Protein AF-A0A3D5B6B6-F1 (afdb_monomer)

Secondary structure (DSSP, 8-state):
----GGGHHHHHHHS-TT--------S--PPSS--HHHHHHHHHHTT--HHHHHHHHHHHHHHHH--

pLDDT: mean 81.13, std 15.83, range [44.72, 98.0]

Structure (mmCIF, N/CA/C/O backbone):
data_AF-A0A3D5B6B6-F1
#
_entry.id   AF-A0A3D5B6B6-F1
#
loop_
_atom_site.group_PDB
_atom_site.id
_atom_site.type_symbol
_atom_site.label_atom_id
_atom_site.label_alt_id
_atom_site.label_comp_id
_atom_site.label_asym_id
_atom_site.label_entity_id
_atom_site.label_seq_id
_atom_site.pdbx_PDB_ins_code
_atom_site.Cartn_x
_atom_site.Cartn_y
_atom_site.Cartn_z
_atom_site.occupancy
_atom_site.B_iso_or_equiv
_atom_site.auth_seq_id
_atom_site.auth_comp_id
_atom_site.auth_asym_id
_atom_site.auth_atom_id
_atom_site.pdbx_PDB_model_num
ATOM 1 N N . MET A 1 1 ? 36.716 32.433 -21.778 1.00 44.72 1 MET A N 1
ATOM 2 C CA . MET A 1 1 ? 36.181 31.725 -20.596 1.00 44.72 1 MET A CA 1
ATOM 3 C C . MET A 1 1 ? 37.256 30.761 -20.133 1.00 44.72 1 MET A C 1
ATOM 5 O O . MET A 1 1 ? 37.573 29.834 -20.866 1.00 44.72 1 MET A O 1
ATOM 9 N N . SER A 1 2 ? 37.912 31.080 -19.016 1.00 47.59 2 SER A N 1
ATOM 10 C CA . SER A 1 2 ? 39.028 30.299 -18.474 1.00 47.59 2 SER A CA 1
ATOM 11 C C . SER A 1 2 ? 38.475 28.990 -17.914 1.00 47.59 2 SER A C 1
ATOM 13 O O . SER A 1 2 ? 37.714 29.025 -16.951 1.00 47.59 2 SER A O 1
ATOM 15 N N . LYS A 1 3 ? 38.784 27.855 -18.547 1.00 58.06 3 LYS A N 1
ATOM 16 C CA . LYS A 1 3 ? 38.505 26.538 -17.965 1.00 58.06 3 LYS A CA 1
ATOM 17 C C . LYS A 1 3 ? 39.521 26.331 -16.842 1.00 58.06 3 LYS A C 1
ATOM 19 O O . LYS A 1 3 ? 40.719 26.305 -17.110 1.00 58.06 3 LYS A O 1
ATOM 24 N N . ASN A 1 4 ? 39.051 26.295 -15.596 1.00 63.12 4 ASN A N 1
ATOM 25 C CA . ASN A 1 4 ? 39.894 25.958 -14.454 1.00 63.12 4 ASN A CA 1
ATOM 26 C C . ASN A 1 4 ? 40.224 24.459 -14.532 1.00 63.12 4 ASN A C 1
ATOM 28 O O . ASN A 1 4 ? 39.293 23.657 -14.566 1.00 63.12 4 ASN A O 1
ATOM 32 N N . PRO A 1 5 ? 41.506 24.062 -14.540 1.00 60.97 5 PRO A N 1
ATOM 33 C CA . PRO A 1 5 ? 41.896 22.658 -14.695 1.00 60.97 5 PRO A CA 1
ATOM 34 C C . PRO A 1 5 ? 41.455 21.776 -13.513 1.00 60.97 5 PRO A C 1
ATOM 36 O O . PRO A 1 5 ? 41.306 20.570 -13.660 1.00 60.97 5 PRO A O 1
ATOM 39 N N . GLU A 1 6 ? 41.180 22.382 -12.357 1.00 60.62 6 GLU A N 1
ATOM 40 C CA . GLU A 1 6 ? 40.725 21.699 -11.137 1.00 60.62 6 GLU A CA 1
ATOM 41 C C . GLU A 1 6 ? 39.320 21.075 -11.265 1.00 60.62 6 GLU A C 1
ATOM 43 O O . GLU A 1 6 ? 39.011 20.097 -10.590 1.00 60.62 6 GLU A O 1
ATOM 48 N N . THR A 1 7 ? 38.445 21.616 -12.125 1.00 60.88 7 THR A N 1
ATOM 49 C CA . THR A 1 7 ? 37.057 21.126 -12.261 1.00 60.88 7 THR A CA 1
ATOM 50 C C . THR A 1 7 ? 36.906 19.948 -13.219 1.00 60.88 7 THR A C 1
ATOM 52 O O . THR A 1 7 ? 35.876 19.280 -13.186 1.00 60.88 7 THR A O 1
ATOM 55 N N . ASP A 1 8 ? 37.908 19.672 -14.056 1.00 59.91 8 ASP A N 1
ATOM 56 C CA . ASP A 1 8 ? 37.844 18.573 -15.028 1.00 59.91 8 ASP A CA 1
ATOM 57 C C . ASP A 1 8 ? 38.006 17.201 -14.349 1.00 59.91 8 ASP A C 1
ATOM 59 O O . ASP A 1 8 ? 37.332 16.247 -14.728 1.00 59.91 8 ASP A O 1
ATOM 63 N N . PHE A 1 9 ? 38.796 17.115 -13.274 1.00 62.12 9 PHE A N 1
ATOM 64 C CA . PHE A 1 9 ? 38.996 15.877 -12.508 1.00 62.12 9 PHE A CA 1
ATOM 65 C C . PHE A 1 9 ? 37.719 15.394 -11.792 1.00 62.12 9 PHE A C 1
ATOM 67 O O . PHE A 1 9 ? 37.480 14.196 -11.683 1.00 62.12 9 PHE A O 1
ATOM 74 N N . LEU A 1 10 ? 36.860 16.316 -11.338 1.00 61.78 10 LEU A N 1
ATOM 75 C CA . LEU A 1 10 ? 35.576 15.987 -10.699 1.00 61.78 10 LEU A CA 1
ATOM 76 C C . LEU A 1 10 ? 34.557 15.383 -11.675 1.00 61.78 10 LEU A C 1
ATOM 78 O O . LEU A 1 10 ? 33.752 14.549 -11.264 1.00 61.78 10 LEU A O 1
ATOM 82 N N . ASN A 1 11 ? 34.602 15.780 -12.949 1.00 61.84 11 ASN A N 1
ATOM 83 C CA . ASN A 1 11 ? 33.739 15.207 -13.983 1.00 61.84 11 ASN A CA 1
ATOM 84 C C . ASN A 1 11 ? 34.156 13.764 -14.311 1.00 61.84 11 ASN A C 1
ATOM 86 O O . ASN A 1 11 ? 33.293 12.907 -14.458 1.00 61.84 11 ASN A O 1
ATOM 90 N N . ASP A 1 12 ? 35.462 13.479 -14.323 1.00 59.16 12 ASP A N 1
ATOM 91 C CA . ASP A 1 12 ? 36.010 12.137 -14.584 1.00 59.16 12 ASP A CA 1
ATOM 92 C C . ASP A 1 12 ? 35.778 11.139 -13.429 1.00 59.16 12 ASP A C 1
ATOM 94 O O . ASP A 1 12 ? 35.728 9.930 -13.649 1.00 59.16 12 ASP A O 1
ATOM 98 N N . ILE A 1 13 ? 35.606 11.616 -12.188 1.00 61.00 13 ILE A N 1
ATOM 99 C CA . ILE A 1 13 ? 35.290 10.764 -11.021 1.00 61.00 13 ILE A CA 1
ATOM 100 C C . ILE A 1 13 ? 33.796 10.385 -10.966 1.00 61.00 13 ILE A C 1
ATOM 102 O O . ILE A 1 13 ? 33.420 9.423 -10.292 1.00 61.00 13 ILE A O 1
ATOM 106 N N . SER A 1 14 ? 32.926 11.140 -11.642 1.00 57.88 14 SER A N 1
ATOM 107 C CA . SER A 1 14 ? 31.470 11.031 -11.484 1.00 57.88 14 SER A CA 1
ATOM 108 C C . SER A 1 14 ? 30.824 9.932 -12.331 1.00 57.88 14 SER A C 1
ATOM 110 O O . SER A 1 14 ? 29.713 9.499 -12.010 1.00 57.88 14 SER A O 1
ATOM 112 N N . ASP A 1 15 ? 31.478 9.478 -13.398 1.00 59.91 15 ASP A N 1
ATOM 113 C CA . ASP A 1 15 ? 30.921 8.453 -14.277 1.00 59.91 15 ASP A CA 1
ATOM 114 C C . ASP A 1 15 ? 31.200 7.070 -13.680 1.00 59.91 15 ASP A C 1
ATOM 116 O O . ASP A 1 15 ? 32.193 6.402 -13.968 1.00 59.91 15 ASP A O 1
ATOM 120 N N . TYR A 1 16 ? 30.312 6.653 -12.777 1.00 61.28 16 TYR A N 1
ATOM 121 C CA . TYR A 1 16 ? 30.308 5.334 -12.154 1.00 61.28 16 TYR A CA 1
ATOM 122 C C . TYR A 1 16 ? 30.323 4.235 -13.236 1.00 61.28 16 TYR A C 1
ATOM 124 O O . TYR A 1 16 ? 29.287 3.866 -13.786 1.00 61.28 16 TYR A O 1
ATOM 132 N N . GLN A 1 17 ? 31.514 3.707 -13.548 1.00 62.66 17 GLN A N 1
ATOM 133 C CA . GLN A 1 17 ? 31.747 2.770 -14.661 1.00 62.66 17 GLN A CA 1
ATOM 134 C C . GLN A 1 17 ? 30.932 1.471 -14.587 1.00 62.66 17 GLN A C 1
ATOM 136 O O . GLN A 1 17 ? 30.742 0.802 -15.600 1.00 62.66 17 GLN A O 1
ATOM 141 N N . TYR A 1 18 ? 30.437 1.114 -13.403 1.00 69.88 18 TYR A N 1
ATOM 142 C CA . TYR A 1 18 ? 29.646 -0.089 -13.155 1.00 69.88 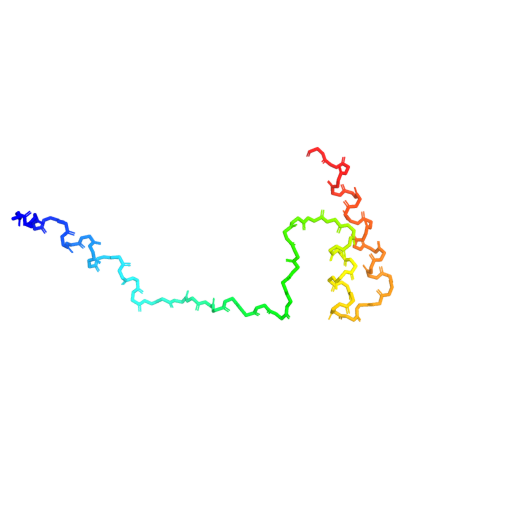18 TYR A CA 1
ATOM 143 C C . TYR A 1 18 ? 28.185 0.266 -12.856 1.00 69.88 18 TYR A C 1
ATOM 145 O O . TYR A 1 18 ? 27.634 -0.203 -11.868 1.00 69.88 18 TYR A O 1
ATOM 153 N N . GLY A 1 19 ? 27.578 1.131 -13.677 1.00 64.25 19 GLY A N 1
ATOM 154 C CA . GLY A 1 19 ? 26.196 1.621 -13.578 1.00 6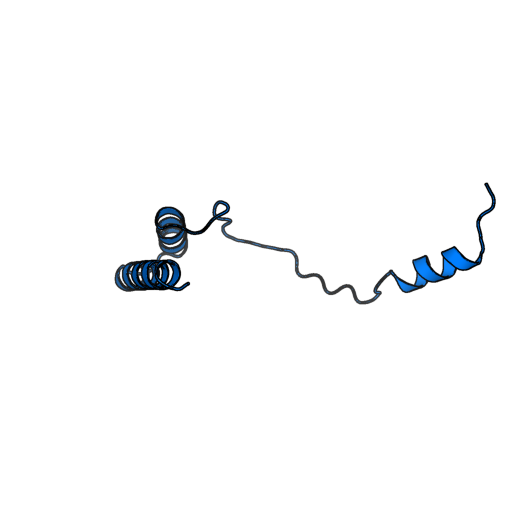4.25 19 GLY A CA 1
ATOM 155 C C . GLY A 1 19 ? 25.115 0.540 -13.559 1.00 64.25 19 GLY A C 1
ATOM 156 O O . GLY A 1 19 ? 24.377 0.378 -14.526 1.00 64.25 19 GLY A O 1
ATOM 157 N N . PHE A 1 20 ? 24.986 -0.176 -12.442 1.00 73.19 20 PHE A N 1
ATOM 158 C CA . PHE A 1 20 ? 23.837 -1.018 -12.142 1.00 73.19 20 PHE A CA 1
ATOM 159 C C . PHE A 1 20 ? 22.631 -0.110 -11.888 1.00 73.19 20 PHE A C 1
ATOM 161 O O . PHE A 1 20 ? 22.436 0.396 -10.784 1.00 73.19 20 PHE A O 1
ATOM 168 N N . SER A 1 21 ? 21.837 0.130 -12.927 1.00 70.44 21 SER A N 1
ATOM 169 C CA . SER A 1 21 ? 20.504 0.709 -12.802 1.00 70.44 21 SER A CA 1
ATOM 170 C C . SER A 1 21 ? 19.500 -0.301 -13.330 1.00 70.44 21 SER A C 1
ATOM 172 O O . SER A 1 21 ? 19.490 -0.583 -14.532 1.00 70.44 21 SER A O 1
ATOM 174 N N . ASP A 1 22 ? 18.653 -0.832 -12.458 1.00 73.19 22 ASP A N 1
ATOM 175 C CA . ASP A 1 22 ? 17.506 -1.593 -12.929 1.00 73.19 22 ASP A CA 1
ATOM 176 C C . ASP A 1 22 ? 16.476 -0.605 -13.484 1.00 73.19 22 ASP A C 1
ATOM 178 O O . ASP A 1 22 ? 16.110 0.353 -12.796 1.00 73.19 22 ASP A O 1
ATOM 182 N N . PRO A 1 23 ? 16.021 -0.776 -14.736 1.00 72.44 23 PRO A N 1
ATOM 183 C CA . PRO A 1 23 ? 14.954 0.052 -15.254 1.00 72.44 23 PRO A CA 1
ATOM 184 C C . PRO A 1 23 ? 13.680 -0.209 -14.449 1.00 72.44 23 PRO A C 1
ATOM 186 O O . PRO A 1 23 ? 13.254 -1.354 -14.272 1.00 72.44 23 PRO A O 1
ATOM 189 N N . ASP A 1 24 ? 13.047 0.878 -14.018 1.00 68.62 24 ASP A N 1
ATOM 190 C CA . ASP A 1 24 ? 11.744 0.896 -13.361 1.00 68.62 24 ASP A CA 1
ATOM 191 C C . ASP A 1 24 ? 10.657 0.320 -14.293 1.00 68.62 24 ASP A C 1
ATOM 193 O O . ASP A 1 24 ? 9.969 1.033 -15.027 1.00 68.62 24 ASP A O 1
ATOM 197 N N . THR A 1 25 ? 10.501 -1.002 -14.290 1.00 70.62 25 THR A N 1
ATOM 198 C CA . THR A 1 25 ? 9.520 -1.732 -15.104 1.00 70.62 25 THR A CA 1
ATOM 199 C C . THR A 1 25 ? 8.298 -2.079 -14.258 1.00 70.62 25 THR A C 1
ATOM 201 O O . THR A 1 25 ? 8.101 -3.204 -13.804 1.00 70.62 25 THR A O 1
ATOM 204 N N . PHE A 1 26 ? 7.446 -1.085 -14.011 1.00 71.44 26 PHE A N 1
ATOM 205 C CA . PHE A 1 26 ? 6.205 -1.301 -13.265 1.00 71.44 26 PHE A CA 1
ATOM 206 C C . PHE A 1 26 ? 5.093 -1.822 -14.184 1.00 71.44 26 PHE A C 1
ATOM 208 O O . PHE A 1 26 ? 4.729 -1.167 -15.157 1.00 71.44 26 PHE A O 1
ATOM 215 N N . VAL A 1 27 ? 4.494 -2.966 -13.835 1.00 71.69 27 VAL A N 1
ATOM 216 C CA . VAL A 1 27 ? 3.308 -3.517 -14.531 1.00 71.69 27 VAL A CA 1
ATOM 217 C C . VAL A 1 27 ? 2.066 -2.640 -14.311 1.00 71.69 27 VAL A C 1
ATOM 219 O O . 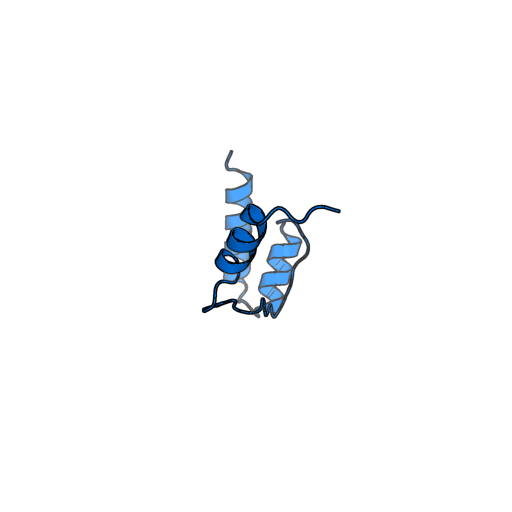VAL A 1 27 ? 1.180 -2.573 -15.157 1.00 71.69 27 VAL A O 1
ATOM 222 N N . PHE A 1 28 ? 2.008 -1.935 -13.181 1.00 78.50 28 PHE A N 1
ATOM 223 C CA . PHE A 1 28 ? 0.945 -0.997 -12.844 1.00 78.50 28 PHE A CA 1
ATOM 224 C C . PHE A 1 28 ? 1.507 0.143 -12.000 1.00 78.50 28 PHE A C 1
ATOM 226 O O . PHE A 1 28 ? 2.287 -0.088 -11.074 1.00 78.50 28 PHE A O 1
ATOM 233 N N . LYS A 1 29 ? 1.082 1.369 -12.303 1.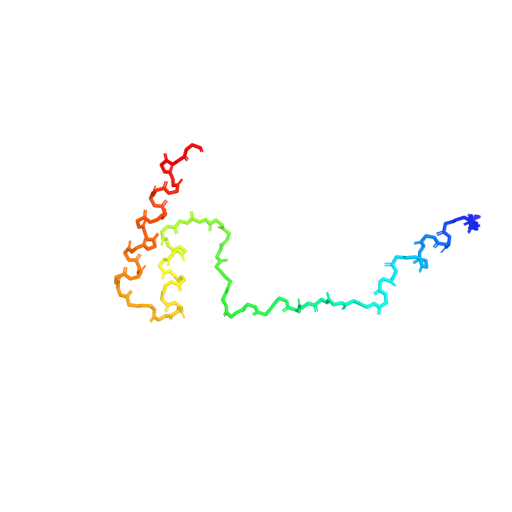00 81.12 29 LYS A N 1
ATOM 234 C CA . LYS A 1 29 ? 1.423 2.565 -11.537 1.00 81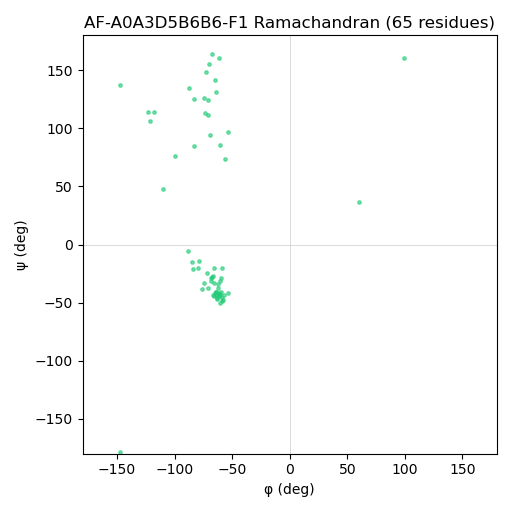.12 29 LYS A CA 1
ATOM 235 C C . LYS A 1 29 ? 0.131 3.207 -11.054 1.00 81.12 29 LYS A C 1
ATOM 237 O O . LYS A 1 29 ? -0.592 3.803 -11.847 1.00 81.12 29 LYS A O 1
ATOM 242 N N . SER A 1 30 ? -0.151 3.067 -9.763 1.00 83.69 30 SER A N 1
ATOM 243 C CA . SER A 1 30 ? -1.292 3.731 -9.138 1.00 83.69 30 SER A CA 1
ATOM 244 C C . SER A 1 30 ? -1.092 5.248 -9.106 1.00 83.69 30 SER A C 1
ATOM 246 O O . SER A 1 30 ? 0.028 5.759 -9.254 1.00 83.69 30 SER A O 1
ATOM 248 N N . ARG A 1 31 ? -2.179 5.989 -8.869 1.00 88.62 31 ARG A N 1
ATOM 249 C CA . ARG A 1 31 ? -2.087 7.431 -8.615 1.00 88.62 31 ARG A CA 1
ATOM 250 C C . ARG A 1 31 ? -1.262 7.732 -7.361 1.00 88.62 31 ARG A C 1
ATOM 252 O O . ARG A 1 31 ? -1.051 6.875 -6.504 1.00 88.62 31 ARG A O 1
ATOM 259 N N . LYS A 1 32 ? -0.785 8.976 -7.261 1.00 87.75 32 LYS A N 1
ATOM 260 C CA . LYS A 1 32 ? -0.100 9.461 -6.056 1.00 87.75 32 LYS A CA 1
ATOM 261 C C . LYS A 1 32 ? -1.077 9.492 -4.874 1.00 87.75 32 LYS A C 1
ATOM 263 O O . LYS A 1 32 ? -2.222 9.910 -5.036 1.00 87.75 32 LYS A O 1
ATOM 268 N N . GLY A 1 33 ? -0.579 9.125 -3.696 1.00 90.12 33 GLY A N 1
ATOM 269 C CA . GLY A 1 33 ? -1.368 9.020 -2.466 1.00 90.12 33 GLY A CA 1
ATOM 270 C C . GLY A 1 33 ? -1.785 7.582 -2.159 1.00 90.12 33 GLY A C 1
ATOM 271 O O . GLY A 1 33 ? -1.750 6.717 -3.031 1.00 90.12 33 GLY A O 1
ATOM 272 N N . LEU A 1 34 ? -2.135 7.332 -0.898 1.00 92.25 34 LEU A N 1
ATOM 273 C CA . LEU A 1 34 ? -2.608 6.037 -0.420 1.00 92.25 34 LEU A CA 1
ATOM 274 C C . LEU A 1 34 ? -3.983 6.215 0.223 1.00 92.25 34 LEU A C 1
ATOM 276 O O . LEU A 1 34 ? -4.110 6.857 1.264 1.00 92.25 34 LEU A O 1
ATOM 280 N N . ASP A 1 35 ? -4.992 5.620 -0.396 1.00 94.69 35 ASP A N 1
ATOM 281 C CA . ASP A 1 35 ? -6.356 5.546 0.108 1.00 94.69 35 ASP A CA 1
ATOM 282 C C . ASP A 1 35 ? -7.010 4.229 -0.326 1.00 94.69 35 ASP A C 1
ATOM 284 O O . ASP A 1 35 ? -6.378 3.359 -0.932 1.00 94.69 35 ASP A O 1
ATOM 288 N N . GLU A 1 36 ? -8.272 4.054 0.047 1.00 95.25 36 GLU A N 1
ATOM 289 C CA . GLU A 1 36 ? -9.013 2.819 -0.187 1.00 95.25 36 GLU A CA 1
ATOM 290 C C . GLU A 1 36 ? -9.173 2.487 -1.677 1.00 95.25 36 GLU A C 1
ATOM 292 O O . GLU A 1 36 ? -9.074 1.318 -2.052 1.00 95.25 36 GLU A O 1
ATOM 297 N N . GLU A 1 37 ? -9.372 3.492 -2.531 1.00 95.00 37 GLU A N 1
ATOM 298 C CA . GLU A 1 37 ? -9.514 3.299 -3.977 1.00 95.00 37 GLU A CA 1
ATOM 299 C C . GLU A 1 37 ? -8.222 2.724 -4.566 1.00 95.00 37 GLU A C 1
ATOM 301 O O . GLU A 1 37 ? -8.255 1.692 -5.236 1.00 95.00 37 GLU A O 1
ATOM 306 N N . VAL A 1 38 ? -7.070 3.302 -4.208 1.00 94.69 38 VAL A N 1
ATOM 307 C CA . VAL A 1 38 ? -5.752 2.801 -4.628 1.00 94.69 38 VAL A CA 1
ATOM 308 C C . VAL A 1 38 ? -5.519 1.364 -4.155 1.00 94.69 38 VAL A C 1
ATOM 310 O O . VAL A 1 38 ? -5.001 0.533 -4.902 1.00 94.69 38 VAL A O 1
ATOM 313 N N . VAL A 1 39 ? -5.914 1.033 -2.924 1.00 95.06 39 VAL A N 1
ATOM 314 C CA . VAL A 1 39 ? -5.780 -0.334 -2.397 1.00 95.06 39 VAL A CA 1
ATOM 315 C C . VAL A 1 39 ? -6.652 -1.324 -3.178 1.00 95.06 39 VAL A C 1
ATOM 317 O O . VAL A 1 39 ? -6.182 -2.421 -3.495 1.00 95.06 39 VAL A O 1
ATOM 320 N N . ARG A 1 40 ? -7.886 -0.941 -3.527 1.00 95.00 40 ARG A N 1
ATOM 321 C CA . ARG A 1 40 ? -8.804 -1.760 -4.336 1.00 95.00 40 ARG A CA 1
ATOM 322 C C . ARG A 1 40 ? -8.284 -1.959 -5.758 1.00 95.00 40 ARG A C 1
ATOM 324 O O . ARG A 1 40 ? -8.274 -3.092 -6.233 1.00 95.00 40 ARG A O 1
ATOM 331 N N . GLU A 1 41 ? -7.784 -0.904 -6.399 1.00 93.62 41 GLU A N 1
ATOM 332 C CA . GLU A 1 41 ? -7.156 -0.981 -7.725 1.00 93.62 41 GLU A CA 1
ATOM 333 C C . GLU A 1 41 ? -5.963 -1.943 -7.733 1.00 93.62 41 GLU A C 1
ATOM 335 O O . GLU A 1 41 ? -5.874 -2.817 -8.595 1.00 93.62 41 GLU A O 1
ATOM 340 N N . ILE A 1 42 ? -5.066 -1.834 -6.745 1.00 92.00 42 ILE A N 1
ATOM 341 C CA . ILE A 1 42 ? -3.899 -2.720 -6.624 1.00 92.00 42 ILE A CA 1
ATOM 342 C C . ILE A 1 42 ? -4.335 -4.180 -6.461 1.00 92.00 42 ILE A C 1
ATOM 344 O O . ILE A 1 42 ? -3.737 -5.066 -7.073 1.00 92.00 42 ILE A O 1
ATOM 348 N N . SER A 1 43 ? -5.348 -4.436 -5.633 1.00 94.25 43 SER A N 1
ATOM 349 C CA . SER A 1 43 ? -5.839 -5.789 -5.365 1.00 94.25 43 SER A CA 1
ATOM 350 C C . SER A 1 43 ? -6.485 -6.414 -6.608 1.00 94.25 43 SER A C 1
ATOM 352 O O . SER A 1 43 ? -6.160 -7.547 -6.969 1.00 94.25 43 SER A O 1
ATOM 354 N N . ALA A 1 44 ? -7.297 -5.635 -7.334 1.00 93.31 44 ALA A N 1
ATOM 355 C CA . ALA A 1 44 ? -7.914 -6.047 -8.593 1.00 93.31 44 ALA A CA 1
ATOM 356 C C . ALA A 1 44 ? -6.869 -6.328 -9.685 1.00 93.31 44 ALA A C 1
ATOM 358 O O . ALA A 1 44 ? -6.918 -7.376 -10.325 1.00 93.31 44 ALA A O 1
ATOM 359 N N . MET A 1 45 ? -5.877 -5.445 -9.848 1.00 91.50 45 MET A N 1
ATOM 360 C CA . MET A 1 45 ? -4.778 -5.632 -10.807 1.00 91.50 45 MET A CA 1
ATOM 361 C C . MET A 1 45 ? -3.958 -6.895 -10.528 1.00 91.50 45 MET A C 1
ATOM 363 O O . MET A 1 45 ? -3.425 -7.507 -11.451 1.00 91.50 45 MET A O 1
ATOM 367 N N . LYS A 1 46 ? -3.845 -7.292 -9.258 1.00 90.38 46 LYS A N 1
ATOM 368 C CA . LYS A 1 46 ? -3.120 -8.495 -8.836 1.00 90.38 46 LYS A CA 1
ATOM 369 C C . LYS A 1 46 ? -3.977 -9.762 -8.823 1.00 9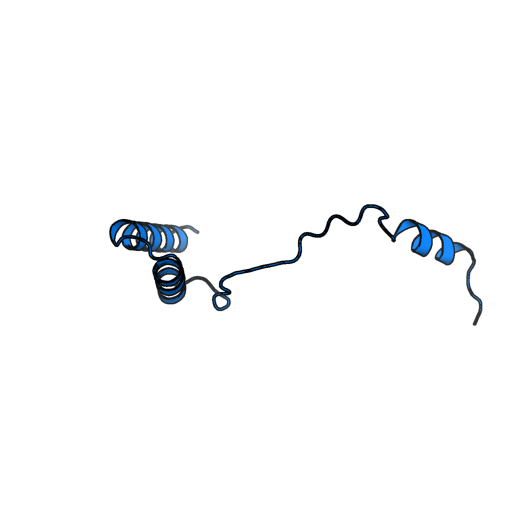0.38 46 LYS A C 1
ATOM 371 O O . LYS A 1 46 ? -3.426 -10.834 -8.586 1.00 90.38 46 LYS A O 1
ATOM 376 N N . GLY A 1 47 ? -5.285 -9.659 -9.069 1.00 93.31 47 GLY A N 1
ATOM 377 C CA . GLY A 1 47 ? -6.205 -10.797 -9.011 1.00 93.31 47 GLY A CA 1
ATOM 378 C C . GLY A 1 47 ? -6.243 -11.455 -7.631 1.00 93.31 47 GLY A C 1
ATOM 379 O O . GLY A 1 47 ? -6.286 -12.680 -7.526 1.00 93.31 47 GLY A O 1
ATOM 380 N N . GLU A 1 48 ? -6.145 -10.656 -6.570 1.00 94.81 48 GLU A N 1
ATOM 381 C CA . GLU A 1 48 ? -6.101 -11.170 -5.204 1.00 94.81 48 GLU A CA 1
ATOM 382 C C . GLU A 1 48 ? -7.475 -11.692 -4.740 1.00 94.81 48 GLU A C 1
ATOM 384 O O . GLU A 1 48 ? -8.515 -11.174 -5.149 1.00 94.81 48 GLU A O 1
ATOM 389 N N . PRO A 1 49 ? -7.507 -12.711 -3.863 1.00 97.31 49 PRO A N 1
ATOM 390 C CA . PRO A 1 49 ? -8.744 -13.184 -3.246 1.00 97.31 49 PRO A CA 1
ATOM 391 C C . PRO A 1 49 ? -9.306 -12.165 -2.238 1.00 97.31 49 PRO A C 1
ATOM 393 O O . PRO A 1 49 ? -8.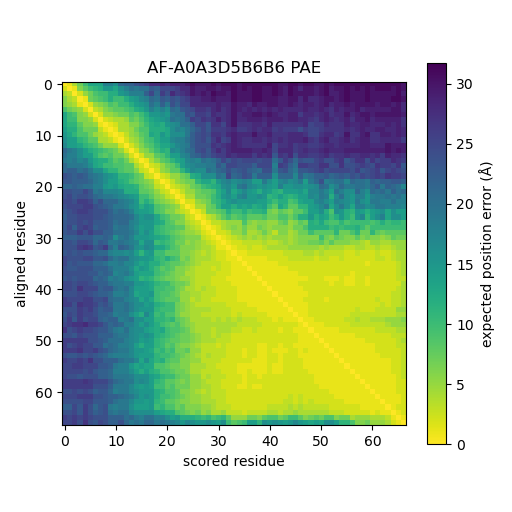551 -11.410 -1.628 1.00 97.31 49 PRO A O 1
ATOM 396 N N . GLU A 1 50 ? -10.619 -12.205 -1.984 1.00 96.56 50 GLU A N 1
ATOM 397 C CA . GLU A 1 50 ? -11.333 -11.213 -1.151 1.00 96.56 50 GLU A CA 1
ATOM 398 C C . GLU A 1 50 ? -10.715 -11.010 0.243 1.00 96.56 50 GLU A C 1
ATOM 400 O O . GLU A 1 50 ? -10.523 -9.883 0.691 1.00 96.56 50 GLU A O 1
ATOM 405 N N . TRP A 1 51 ? -10.302 -12.094 0.907 1.00 97.62 51 TRP A N 1
ATOM 406 C CA . TRP A 1 51 ? -9.688 -12.011 2.239 1.00 97.62 51 TRP A CA 1
ATOM 407 C C . TRP A 1 51 ? -8.407 -11.157 2.251 1.00 97.62 51 TRP A C 1
ATOM 409 O O . TRP A 1 51 ? -8.068 -10.544 3.266 1.00 97.62 51 TRP A O 1
ATOM 419 N N . MET A 1 52 ? -7.683 -11.104 1.128 1.00 97.88 52 MET A N 1
ATOM 420 C CA . MET A 1 52 ? -6.465 -10.311 0.993 1.00 97.88 52 MET A CA 1
ATOM 421 C C . MET A 1 52 ? -6.804 -8.825 0.839 1.00 97.88 52 MET A C 1
ATOM 423 O O . MET A 1 52 ? -6.134 -7.980 1.438 1.00 97.88 52 MET A O 1
ATOM 427 N N . LEU A 1 53 ? -7.869 -8.502 0.100 1.00 97.44 53 LEU A N 1
ATOM 428 C CA . LEU A 1 53 ? -8.386 -7.140 0.004 1.00 97.44 53 LEU A CA 1
ATOM 429 C C . LEU A 1 53 ? -8.824 -6.629 1.382 1.00 97.44 53 LEU A C 1
ATOM 431 O O . LEU A 1 53 ? -8.364 -5.572 1.816 1.00 97.44 53 LEU A O 1
ATOM 435 N N . GLU A 1 54 ? -9.630 -7.402 2.111 1.00 97.81 54 GLU A N 1
ATOM 436 C CA . GLU A 1 54 ? -10.073 -7.048 3.466 1.00 97.81 54 GLU A CA 1
ATOM 437 C C . GLU A 1 54 ? -8.892 -6.814 4.418 1.00 97.81 54 GLU A C 1
ATOM 439 O O . GLU A 1 54 ? -8.860 -5.832 5.167 1.00 97.81 54 GLU A O 1
ATOM 444 N N . PHE A 1 55 ? -7.874 -7.677 4.359 1.00 98.00 55 PHE A N 1
ATOM 445 C CA . PHE A 1 55 ? -6.659 -7.513 5.152 1.00 98.00 55 PHE A CA 1
ATOM 446 C C . PHE A 1 55 ? -5.913 -6.217 4.808 1.00 98.00 55 PHE A C 1
ATOM 448 O O . PHE A 1 55 ? -5.494 -5.491 5.714 1.00 98.00 55 PHE A O 1
ATOM 455 N N . ARG A 1 56 ? -5.764 -5.888 3.517 1.00 97.50 56 ARG A N 1
ATOM 456 C CA . ARG A 1 56 ? -5.126 -4.635 3.079 1.00 97.50 56 ARG A CA 1
ATOM 457 C C . ARG A 1 56 ? -5.896 -3.410 3.570 1.00 97.50 56 ARG A C 1
ATOM 459 O O . ARG A 1 56 ? -5.277 -2.467 4.056 1.00 97.50 56 ARG A O 1
ATOM 466 N N . LEU A 1 57 ? -7.226 -3.433 3.489 1.00 97.44 57 LEU A N 1
ATOM 467 C CA . LEU A 1 57 ? -8.080 -2.343 3.970 1.00 97.44 57 LEU A CA 1
ATOM 468 C C . LEU A 1 57 ? -7.968 -2.167 5.488 1.00 97.44 57 LEU A C 1
ATOM 470 O O . LEU A 1 57 ? -7.841 -1.045 5.981 1.00 97.44 57 LEU A O 1
ATOM 474 N N . LYS A 1 58 ? -7.917 -3.271 6.240 1.00 97.38 58 LYS A N 1
ATOM 475 C CA . LYS A 1 58 ? -7.664 -3.232 7.685 1.00 97.38 58 LYS A CA 1
ATOM 476 C C . LYS A 1 58 ? -6.292 -2.631 8.009 1.00 97.38 58 LYS A C 1
ATOM 478 O O . LYS A 1 58 ? -6.181 -1.830 8.935 1.00 97.38 58 LYS A O 1
ATOM 483 N N . ALA A 1 59 ? -5.257 -2.987 7.250 1.00 97.19 59 ALA A N 1
ATOM 484 C CA . ALA A 1 59 ? -3.922 -2.418 7.415 1.00 97.19 59 ALA A CA 1
ATOM 485 C C . ALA A 1 59 ? -3.894 -0.911 7.111 1.00 97.19 59 ALA A C 1
ATOM 487 O O . ALA A 1 59 ? -3.282 -0.159 7.868 1.00 97.19 59 ALA A O 1
ATOM 488 N N . LEU A 1 60 ? -4.596 -0.461 6.062 1.00 96.75 60 LEU A N 1
ATOM 489 C CA . LEU A 1 60 ? -4.742 0.962 5.741 1.00 96.75 60 LEU A CA 1
ATOM 490 C C . LEU A 1 60 ? -5.395 1.730 6.894 1.00 96.75 60 LEU A C 1
ATOM 492 O O . LEU A 1 60 ? -4.886 2.772 7.301 1.00 96.75 60 LEU A O 1
ATOM 496 N N . LYS A 1 61 ? -6.478 1.191 7.462 1.00 96.62 61 LYS A N 1
ATOM 497 C CA . LYS A 1 61 ? -7.146 1.790 8.621 1.00 96.62 61 LYS A CA 1
ATOM 498 C C . LYS A 1 61 ? -6.198 1.922 9.815 1.00 96.62 61 LYS A C 1
ATOM 500 O O . LYS A 1 61 ?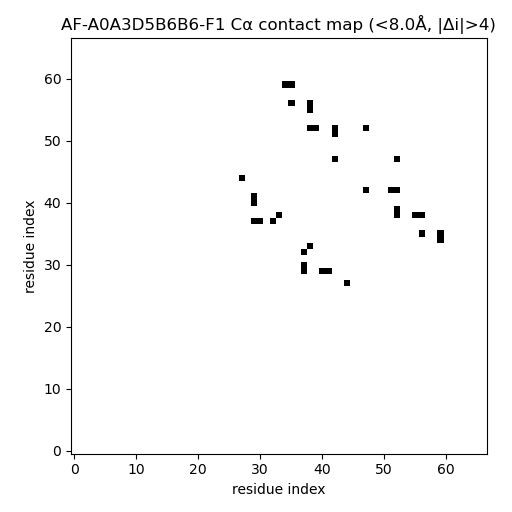 -6.072 2.999 10.385 1.00 96.62 61 LYS A O 1
ATOM 505 N N . HIS A 1 62 ? -5.472 0.856 10.151 1.00 96.56 62 HIS A N 1
ATOM 506 C CA . HIS A 1 62 ? -4.486 0.903 11.233 1.00 96.56 62 HIS A CA 1
ATOM 507 C C . HIS A 1 62 ? -3.341 1.883 10.968 1.00 96.56 62 HIS A C 1
ATOM 509 O O . HIS A 1 62 ? -2.828 2.485 11.906 1.00 96.56 62 HIS A O 1
ATOM 515 N N . TYR A 1 63 ? -2.924 2.037 9.711 1.00 95.38 63 TYR A N 1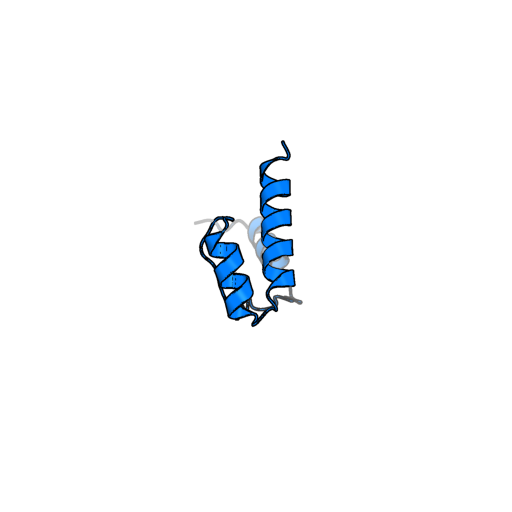
ATOM 516 C CA . TYR A 1 63 ? -1.922 3.026 9.330 1.00 95.38 63 TYR A CA 1
ATOM 517 C C . TYR A 1 63 ? -2.429 4.455 9.568 1.00 95.38 63 TYR A C 1
ATOM 519 O O . TYR A 1 63 ? -1.705 5.255 10.144 1.00 95.38 63 TYR A O 1
ATOM 527 N N . GLN A 1 64 ? -3.678 4.749 9.201 1.00 93.50 64 GLN A N 1
ATOM 528 C CA . GLN A 1 64 ? -4.297 6.066 9.398 1.00 93.50 64 GLN A CA 1
ATOM 529 C C . GLN A 1 64 ? -4.549 6.414 10.873 1.00 93.50 64 GLN A C 1
ATOM 531 O O . GLN A 1 64 ? -4.565 7.585 11.235 1.00 93.50 64 GLN A O 1
ATOM 536 N N . GLU A 1 65 ? -4.760 5.411 11.726 1.00 95.38 65 GLU A N 1
ATOM 537 C CA . GLU A 1 65 ? -4.967 5.591 13.170 1.00 95.38 65 GLU A CA 1
ATOM 538 C C . GLU A 1 65 ? -3.661 5.834 13.944 1.00 95.38 65 GLU A C 1
ATOM 540 O O . GLU A 1 65 ? -3.700 6.229 15.112 1.00 95.38 65 GLU A O 1
ATOM 545 N N . ARG A 1 66 ? -2.501 5.570 13.331 1.00 89.31 66 ARG A N 1
ATOM 546 C CA . ARG A 1 66 ? -1.199 5.755 13.974 1.00 89.31 66 ARG A CA 1
ATOM 547 C C . ARG A 1 66 ? -0.693 7.194 13.780 1.00 89.31 66 ARG A C 1
ATOM 549 O O . ARG A 1 66 ? -0.787 7.699 12.664 1.00 89.31 66 ARG A O 1
ATOM 556 N N . PRO A 1 67 ? -0.177 7.835 14.847 1.00 76.06 67 PRO A N 1
ATOM 557 C CA . PRO A 1 67 ? 0.346 9.199 14.798 1.00 76.06 67 PRO A CA 1
ATOM 558 C C . PRO A 1 67 ? 1.676 9.305 14.045 1.00 76.06 67 PRO A C 1
ATOM 560 O O . PRO A 1 67 ? 2.437 8.307 14.029 1.00 76.06 67 PRO A O 1
#

Foldseek 3Di:
DDDDPVVVVVVVVPPPVPPPDDPPPDPDDFDPDDDLVSLVVVCVVVVHDPVVSVVSNVVVVVVVVDD

Radius of gyration: 22.88 Å; Cα contacts (8 Å, |Δi|>4): 18; chains: 1; bounding box: 53×45×35 Å

Sequence (67 aa):
MSKNPETDFLNDISDYQYGFSDPDTFVFKSRKGLDEEVVREISAMKGEPEWMLEFRLKALKHYQERP

Solvent-accessible surface area (backbone atoms only — not comparable to full-atom values): 4558 Å² total; per-residue (Å²): 134,84,81,62,75,77,61,57,61,60,60,69,69,63,65,62,88,78,73,86,70,84,78,89,79,69,96,70,82,77,74,92,76,88,52,72,66,55,52,50,52,53,33,60,77,66,68,57,57,71,72,57,48,54,49,51,54,52,49,50,51,54,55,71,72,52,133

Mean predicted aligned error: 12.75 Å